Protein AF-A0A074RHS9-F1 (afdb_monomer)

Solvent-accessible surface area (backbone atoms only — not comparable to full-atom values): 6865 Å² total; per-residue (Å²): 111,61,84,74,47,40,42,71,96,74,63,37,58,80,41,72,51,54,52,45,48,51,45,58,49,51,53,54,53,44,65,65,71,53,60,91,57,69,84,78,59,81,65,89,75,82,52,70,70,56,54,62,56,43,65,65,49,50,55,54,46,43,68,74,39,53,61,71,79,71,54,77,84,50,76,70,54,52,55,51,51,54,53,61,60,65,40,85,96,44,67,60,48,84,59,76,92,63,93,56,98,58,32,65,57,42,66,72,59,75

Organism: NCBI:txid1423351

Nearest PDB structures (foldseek):
  8prw-assembly1_J  TM=9.724E-01  e=1.606E-07  Saccharomyces cerevisiae
  8psl-assembly1_G  TM=9.732E-01  e=1.700E-07  Saccharomyces cerevisiae
  6u5v-assembly1_B  TM=9.764E-01  e=1.902E-07  Candida albicans
  8psp-assembly1_G  TM=9.721E-01  e=3.159E-07  Saccharomyces cerevisiae
  7q5s-assembly1_C  TM=9.725E-01  e=5.870E-07  Thermochaetoides thermophila DSM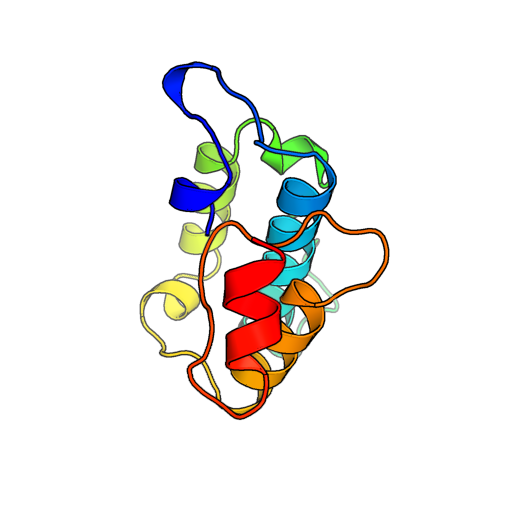 1495

pLDDT: mean 88.74, std 9.98, range [50.47, 97.0]

Structure (mmCIF, N/CA/C/O backbone):
data_AF-A0A074RHS9-F1
#
_entry.id   AF-A0A074RHS9-F1
#
loop_
_atom_site.group_PDB
_atom_site.id
_atom_site.type_symbol
_atom_site.label_atom_id
_atom_site.label_alt_id
_atom_site.label_comp_id
_atom_site.label_asym_id
_atom_site.label_entity_id
_atom_site.label_seq_id
_atom_site.pdbx_PDB_ins_code
_atom_site.Cartn_x
_atom_site.Cartn_y
_atom_site.Cartn_z
_atom_site.occupancy
_atom_site.B_iso_or_equiv
_atom_site.auth_seq_id
_atom_site.auth_comp_id
_atom_site.auth_asym_id
_atom_site.auth_atom_id
_atom_site.pdbx_PDB_model_num
ATOM 1 N N . MET A 1 1 ? -4.991 1.871 -3.347 1.00 90.50 1 MET A N 1
ATOM 2 C CA . MET A 1 1 ? -4.612 1.615 -1.937 1.00 90.50 1 MET A CA 1
ATOM 3 C C . MET A 1 1 ? -4.831 2.840 -1.060 1.00 90.50 1 MET A C 1
ATOM 5 O O . MET A 1 1 ? -5.732 2.786 -0.236 1.00 90.50 1 MET A O 1
ATOM 9 N N . VAL A 1 2 ? -4.091 3.940 -1.260 1.00 94.19 2 VAL A N 1
ATOM 10 C CA . VAL A 1 2 ? -4.194 5.165 -0.431 1.00 94.19 2 VAL A CA 1
ATOM 11 C C . VAL A 1 2 ? -5.632 5.659 -0.278 1.00 94.19 2 VAL A C 1
ATOM 13 O O . VAL A 1 2 ? -6.100 5.786 0.844 1.00 94.19 2 VAL A O 1
ATOM 16 N N . ARG A 1 3 ? -6.380 5.778 -1.381 1.00 94.00 3 ARG A N 1
ATOM 17 C CA . ARG A 1 3 ? -7.797 6.191 -1.382 1.00 94.00 3 ARG A CA 1
ATOM 18 C C . ARG A 1 3 ? -8.713 5.427 -0.407 1.00 94.00 3 ARG A C 1
ATOM 20 O O . ARG A 1 3 ? -9.729 5.967 0.003 1.00 94.00 3 ARG A O 1
ATOM 27 N N . LEU A 1 4 ? -8.396 4.173 -0.075 1.00 94.88 4 LEU A N 1
ATOM 28 C CA . LEU A 1 4 ? -9.218 3.334 0.809 1.00 94.88 4 LEU A CA 1
ATOM 29 C C . LEU A 1 4 ? -8.712 3.305 2.259 1.00 94.88 4 LEU A C 1
ATOM 31 O O . LEU A 1 4 ? -9.422 2.835 3.138 1.00 94.88 4 LEU A O 1
ATOM 35 N N . MET A 1 5 ? -7.479 3.751 2.515 1.00 95.94 5 MET A N 1
ATOM 36 C CA . MET A 1 5 ? -6.799 3.602 3.813 1.00 95.94 5 MET A CA 1
ATOM 37 C C . MET A 1 5 ? -6.332 4.933 4.417 1.00 95.94 5 MET A C 1
ATOM 39 O O . MET A 1 5 ? -5.914 4.966 5.577 1.00 95.94 5 MET A O 1
ATOM 43 N N . TYR A 1 6 ? -6.410 6.018 3.649 1.00 96.81 6 TYR A N 1
ATOM 44 C CA . TYR A 1 6 ? -6.079 7.378 4.046 1.00 96.81 6 TYR A CA 1
ATOM 45 C C . TYR A 1 6 ? -7.326 8.258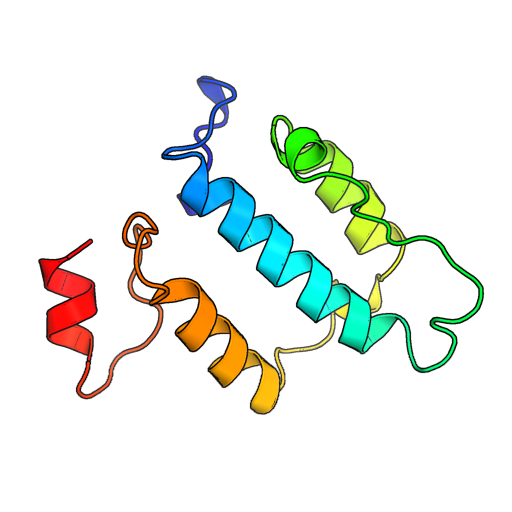 3.966 1.00 96.81 6 TYR A C 1
ATOM 47 O O . TYR A 1 6 ? -8.033 8.264 2.959 1.00 96.81 6 TYR A O 1
ATOM 55 N N . VAL A 1 7 ? -7.594 8.989 5.042 1.00 95.38 7 VAL A N 1
ATOM 56 C CA . VAL A 1 7 ? -8.707 9.926 5.164 1.00 95.38 7 VAL A CA 1
ATOM 57 C C . VAL A 1 7 ? -8.175 11.312 4.817 1.00 95.38 7 VAL A C 1
ATOM 59 O O . VAL A 1 7 ? -7.594 11.988 5.663 1.00 95.38 7 VAL A O 1
ATOM 62 N N . GLU A 1 8 ? -8.341 11.710 3.557 1.00 93.12 8 GLU A N 1
ATOM 63 C CA . GLU A 1 8 ? -7.716 12.914 2.994 1.00 93.12 8 GLU A CA 1
ATOM 64 C C . GLU A 1 8 ? -8.117 14.202 3.722 1.00 93.12 8 GLU A C 1
ATOM 66 O O . GLU A 1 8 ? -7.253 14.991 4.084 1.00 93.12 8 GLU A O 1
ATOM 71 N N . TYR A 1 9 ? -9.405 14.380 4.025 1.00 93.12 9 TYR A N 1
ATOM 72 C CA . TYR A 1 9 ? -9.903 15.585 4.700 1.00 93.12 9 TYR A CA 1
ATOM 73 C C . TYR A 1 9 ? -9.470 15.694 6.177 1.00 93.12 9 TYR A C 1
ATOM 75 O O . TYR A 1 9 ? -9.536 16.775 6.755 1.00 93.12 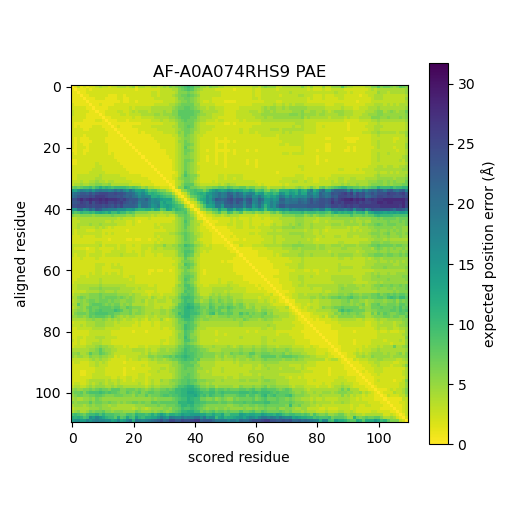9 TYR A O 1
ATOM 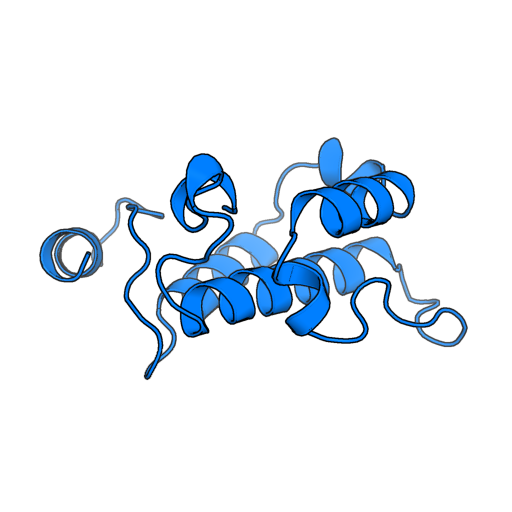83 N N . GLU A 1 10 ? -9.029 14.589 6.789 1.00 94.75 10 GLU A N 1
ATOM 84 C CA . GLU A 1 10 ? -8.454 14.552 8.144 1.00 94.75 10 GLU A CA 1
ATOM 85 C C . GLU A 1 10 ? -6.920 14.438 8.121 1.00 94.75 10 GLU A C 1
ATOM 87 O O . GLU A 1 10 ? -6.302 14.349 9.182 1.00 94.75 10 GLU A O 1
ATOM 92 N N . THR A 1 11 ? -6.303 14.405 6.934 1.00 94.50 11 THR A N 1
ATOM 93 C CA . THR A 1 11 ? -4.853 14.255 6.724 1.00 94.50 11 THR A CA 1
ATOM 94 C C . THR A 1 11 ? -4.256 13.120 7.567 1.00 94.50 11 THR A C 1
ATOM 96 O O . THR A 1 11 ? -3.214 13.267 8.210 1.00 94.50 11 THR A O 1
ATOM 99 N N . ARG A 1 12 ? -4.938 11.967 7.624 1.00 96.00 12 ARG A N 1
ATOM 100 C CA . ARG A 1 12 ? -4.498 10.840 8.460 1.00 96.00 12 ARG A CA 1
ATOM 101 C C . ARG A 1 12 ? -4.770 9.480 7.847 1.00 96.00 12 ARG A C 1
ATOM 103 O O . ARG A 1 12 ? -5.728 9.265 7.112 1.00 96.00 12 ARG A O 1
ATOM 110 N N . TRP A 1 13 ? -3.978 8.508 8.275 1.00 97.00 13 TRP A N 1
ATOM 111 C CA . TRP A 1 13 ? -4.242 7.101 8.004 1.00 97.00 13 TRP A CA 1
ATOM 112 C C . TRP A 1 13 ? -5.330 6.546 8.923 1.00 97.00 13 TRP A C 1
ATOM 114 O O . TRP A 1 13 ? -5.460 6.945 10.083 1.00 97.00 13 TRP A O 1
ATOM 124 N N . VAL A 1 14 ? -6.084 5.570 8.413 1.00 95.81 14 VAL A N 1
ATOM 125 C CA . VAL A 1 14 ? -7.024 4.772 9.218 1.00 95.81 14 VAL A CA 1
ATOM 126 C C . VAL A 1 14 ? -6.286 4.020 10.329 1.00 95.81 14 VAL A C 1
ATOM 128 O O . VAL A 1 14 ? -6.841 3.831 11.412 1.00 95.81 14 VAL A O 1
ATOM 131 N N . ASP A 1 15 ? -5.051 3.592 10.060 1.00 95.81 15 ASP A N 1
ATOM 132 C CA . ASP A 1 15 ? -4.129 3.012 11.033 1.00 95.81 15 ASP A CA 1
ATOM 133 C C . ASP A 1 15 ? -2.675 3.109 10.535 1.00 95.81 15 ASP A C 1
ATOM 135 O O . ASP A 1 15 ? -2.417 3.040 9.329 1.00 95.81 15 ASP A O 1
ATOM 139 N N . ARG A 1 16 ? -1.705 3.236 11.451 1.00 95.06 16 ARG A N 1
ATOM 140 C CA . ARG A 1 16 ? -0.273 3.315 11.097 1.00 95.06 16 ARG A CA 1
ATOM 141 C C . ARG A 1 16 ? 0.233 2.054 10.394 1.00 95.06 16 ARG A C 1
A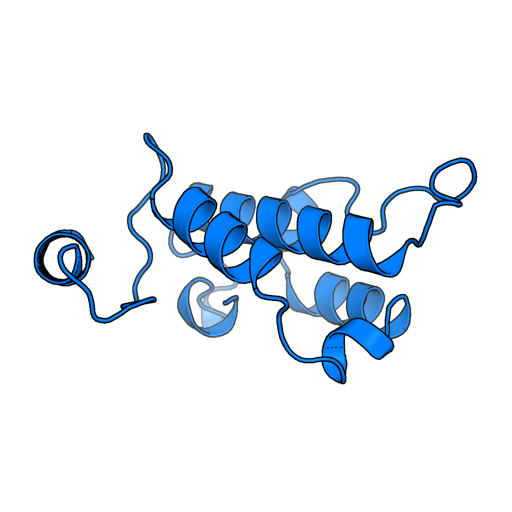TOM 143 O O . ARG A 1 16 ? 1.118 2.142 9.548 1.00 95.06 16 ARG A O 1
ATOM 150 N N . SER A 1 17 ? -0.319 0.887 10.715 1.00 95.44 17 SER A N 1
ATOM 151 C CA . SER A 1 17 ? 0.052 -0.366 10.058 1.00 95.44 17 SER A CA 1
ATOM 152 C C . SER A 1 17 ? -0.381 -0.398 8.587 1.00 95.44 17 SER A C 1
ATOM 154 O O . SER A 1 17 ? 0.348 -0.938 7.760 1.00 95.44 17 SER A O 1
ATOM 156 N N . LEU A 1 18 ? -1.490 0.264 8.228 1.00 95.88 18 LEU A N 1
ATOM 157 C CA . LEU A 1 18 ? -1.946 0.399 6.839 1.00 95.88 18 LEU A CA 1
ATOM 158 C C . LEU A 1 18 ? -1.072 1.370 6.031 1.00 95.88 18 LEU A C 1
ATOM 160 O O . LEU A 1 18 ? -0.816 1.125 4.853 1.00 95.88 18 LEU A O 1
ATOM 164 N N . ARG A 1 19 ? -0.551 2.429 6.668 1.00 96.56 19 ARG A N 1
ATOM 165 C CA . ARG A 1 19 ? 0.496 3.281 6.075 1.00 96.56 19 ARG A CA 1
ATOM 166 C C . ARG A 1 19 ? 1.730 2.454 5.734 1.00 96.56 19 ARG A C 1
ATOM 168 O O . ARG A 1 19 ? 2.221 2.498 4.612 1.00 96.56 19 ARG A O 1
ATOM 175 N N . ASN A 1 20 ? 2.212 1.682 6.707 1.00 95.75 20 ASN A N 1
ATOM 176 C CA . ASN A 1 20 ? 3.394 0.848 6.526 1.00 95.75 20 ASN A CA 1
ATOM 177 C C . ASN A 1 20 ? 3.161 -0.229 5.453 1.00 95.75 20 ASN A C 1
ATOM 179 O O . ASN A 1 20 ? 4.068 -0.482 4.675 1.00 95.75 20 ASN A O 1
ATOM 183 N N . LEU A 1 21 ? 1.948 -0.787 5.341 1.00 96.12 21 LEU A N 1
ATOM 184 C CA . LEU A 1 21 ? 1.564 -1.686 4.244 1.00 96.12 21 LEU A CA 1
ATOM 185 C C . LEU A 1 21 ? 1.699 -1.020 2.869 1.00 96.12 21 LEU A C 1
ATOM 187 O O . LEU A 1 21 ? 2.182 -1.652 1.933 1.00 96.12 21 LEU A O 1
ATOM 191 N N . VAL A 1 22 ? 1.288 0.245 2.727 1.00 96.25 22 VAL A N 1
ATOM 192 C CA . VAL A 1 22 ? 1.481 0.979 1.466 1.00 96.25 22 VAL A CA 1
ATOM 193 C C . VAL A 1 22 ? 2.967 1.177 1.189 1.00 96.25 22 VAL A C 1
ATOM 195 O O . VAL A 1 22 ? 3.389 0.992 0.054 1.00 96.25 22 VAL A O 1
ATOM 198 N N . GLY A 1 23 ? 3.766 1.486 2.211 1.00 95.81 23 GLY A N 1
ATOM 199 C CA . GLY A 1 23 ? 5.218 1.603 2.069 1.00 95.81 23 GLY A CA 1
ATOM 200 C C . GLY A 1 23 ? 5.894 0.296 1.658 1.00 95.81 23 GLY A C 1
ATOM 201 O O . GLY A 1 23 ? 6.680 0.287 0.715 1.00 95.81 23 GLY A O 1
ATOM 202 N N . ASP A 1 24 ? 5.532 -0.813 2.306 1.00 94.88 24 ASP A N 1
ATOM 203 C CA . ASP A 1 24 ? 6.006 -2.158 1.964 1.00 94.88 24 ASP A CA 1
ATOM 204 C C . ASP A 1 24 ? 5.651 -2.500 0.502 1.00 94.88 24 ASP A C 1
ATOM 206 O O . ASP A 1 24 ? 6.464 -3.057 -0.235 1.00 94.88 24 ASP A O 1
ATOM 210 N N . TRP A 1 25 ? 4.453 -2.112 0.054 1.00 95.06 25 TRP A N 1
ATOM 211 C CA . TRP A 1 25 ? 4.029 -2.299 -1.329 1.00 95.06 25 TRP A CA 1
ATOM 212 C C . TRP A 1 25 ? 4.802 -1.430 -2.329 1.00 95.06 25 TRP A C 1
ATOM 214 O O . TRP A 1 25 ? 5.224 -1.933 -3.367 1.00 95.06 25 TRP A O 1
ATOM 224 N N . LEU A 1 26 ? 5.024 -0.147 -2.027 1.00 94.06 26 LEU A N 1
ATOM 225 C CA . LEU A 1 26 ? 5.791 0.754 -2.894 1.00 94.06 26 LEU A CA 1
ATOM 226 C C . LEU A 1 26 ? 7.236 0.278 -3.068 1.00 94.06 26 LEU A C 1
ATOM 228 O O . LEU A 1 26 ? 7.726 0.276 -4.191 1.00 94.06 26 LEU A O 1
ATOM 232 N N . ARG A 1 27 ? 7.877 -0.225 -2.005 1.00 91.88 27 ARG A N 1
ATOM 233 C CA . ARG A 1 27 ? 9.212 -0.845 -2.100 1.00 91.88 27 ARG A CA 1
ATOM 234 C C . ARG A 1 27 ? 9.228 -2.041 -3.045 1.00 91.88 27 ARG A C 1
ATOM 236 O O . ARG A 1 27 ? 10.144 -2.186 -3.844 1.00 91.88 27 ARG A O 1
ATOM 243 N N . ARG A 1 28 ? 8.189 -2.880 -3.005 1.00 90.50 28 ARG A N 1
ATOM 244 C CA . ARG A 1 28 ? 8.078 -4.025 -3.918 1.00 90.50 28 ARG A CA 1
ATOM 245 C C . ARG A 1 28 ? 7.928 -3.586 -5.377 1.00 90.50 28 ARG A C 1
ATOM 247 O O . ARG A 1 28 ? 8.521 -4.194 -6.266 1.00 90.50 28 ARG A O 1
ATOM 254 N N . VAL A 1 29 ? 7.137 -2.541 -5.621 1.00 90.75 29 VAL A N 1
ATOM 255 C CA . VAL A 1 29 ? 6.995 -1.938 -6.954 1.00 90.75 29 VAL A CA 1
ATOM 256 C C . VAL A 1 29 ? 8.340 -1.378 -7.417 1.00 90.75 29 VAL A C 1
ATOM 258 O O . VAL A 1 29 ? 8.783 -1.676 -8.521 1.00 90.75 29 VAL A O 1
ATOM 261 N N . GLU A 1 30 ? 9.027 -0.635 -6.560 1.00 90.50 30 GLU A N 1
ATOM 262 C CA . GLU A 1 30 ? 10.346 -0.076 -6.842 1.00 90.50 30 GLU A CA 1
ATOM 263 C C . GLU A 1 30 ? 11.373 -1.152 -7.202 1.00 90.50 30 GLU A C 1
ATOM 265 O O . GLU A 1 30 ? 11.991 -1.056 -8.254 1.00 90.50 30 GLU A O 1
ATOM 270 N N . GLU A 1 31 ? 11.499 -2.228 -6.420 1.00 87.75 31 GLU A N 1
ATOM 271 C CA . GLU A 1 31 ? 12.398 -3.355 -6.722 1.00 87.75 31 GLU A CA 1
ATOM 272 C C . GLU A 1 31 ? 12.180 -3.939 -8.125 1.00 87.75 31 GLU A C 1
ATOM 274 O O . GLU A 1 31 ? 13.129 -4.373 -8.782 1.00 87.75 31 GLU A O 1
ATOM 279 N N . ARG A 1 32 ? 10.927 -3.955 -8.595 1.00 86.81 32 ARG A N 1
ATOM 280 C CA . ARG A 1 32 ? 10.575 -4.451 -9.926 1.00 86.81 32 ARG A CA 1
ATOM 281 C C . ARG A 1 32 ? 11.003 -3.496 -11.039 1.00 86.81 32 ARG A C 1
ATOM 283 O O . ARG A 1 32 ? 11.482 -3.961 -12.072 1.00 86.81 32 ARG A O 1
ATOM 290 N N . PHE A 1 33 ? 10.824 -2.190 -10.851 1.00 86.56 33 PHE A N 1
ATOM 291 C CA . PHE A 1 33 ? 11.085 -1.183 -11.888 1.00 86.56 33 PHE A CA 1
ATOM 292 C C . PHE A 1 33 ? 12.490 -0.569 -11.827 1.00 86.56 33 PHE A C 1
ATOM 294 O O . PHE A 1 33 ? 12.963 -0.058 -12.838 1.00 86.56 33 PHE A O 1
ATOM 301 N N . ALA A 1 34 ? 13.196 -0.685 -10.700 1.00 82.69 34 ALA A N 1
ATOM 302 C CA . ALA A 1 34 ? 14.586 -0.257 -10.534 1.00 82.69 34 ALA A CA 1
ATOM 303 C C . ALA A 1 34 ? 15.600 -1.172 -11.254 1.00 82.69 34 ALA A C 1
ATOM 305 O O . ALA A 1 34 ? 16.785 -0.854 -11.306 1.00 82.69 34 ALA A O 1
ATOM 306 N N . GLY A 1 35 ? 15.144 -2.299 -11.818 1.00 63.44 35 GLY A N 1
ATOM 307 C CA . GLY A 1 35 ? 15.826 -3.048 -12.875 1.00 63.44 35 GLY A CA 1
ATOM 308 C C . GLY A 1 35 ? 17.316 -3.311 -12.656 1.00 63.44 35 GLY A C 1
ATOM 309 O O . GLY A 1 35 ? 18.122 -2.773 -13.396 1.00 63.44 35 GLY A O 1
ATOM 310 N N . GLY A 1 36 ? 17.705 -4.148 -11.686 1.00 56.53 36 GLY A N 1
ATOM 311 C CA . GLY A 1 36 ? 19.072 -4.696 -11.542 1.00 56.53 36 GLY A CA 1
ATOM 312 C C . GLY A 1 36 ? 20.208 -3.702 -11.221 1.00 56.53 36 GLY A C 1
ATOM 313 O O . GLY A 1 36 ? 21.201 -4.097 -10.612 1.00 56.53 36 GLY A O 1
ATOM 314 N N . ASP A 1 37 ? 20.042 -2.418 -11.532 1.00 54.47 37 ASP A N 1
ATOM 315 C CA . ASP A 1 37 ? 20.966 -1.308 -11.278 1.00 54.47 37 ASP A CA 1
ATOM 316 C C . ASP A 1 37 ? 20.739 -0.677 -9.889 1.00 54.47 37 ASP A C 1
ATOM 318 O O . ASP A 1 37 ? 21.121 0.459 -9.606 1.00 54.47 37 ASP A O 1
ATOM 322 N N . VAL A 1 38 ? 20.206 -1.484 -8.962 1.00 52.78 38 VAL A N 1
ATOM 323 C CA . VAL A 1 38 ? 19.981 -1.214 -7.524 1.00 52.78 38 VAL A CA 1
ATOM 324 C C . VAL A 1 38 ? 21.255 -0.733 -6.799 1.00 52.78 38 VAL A C 1
ATOM 326 O O . VAL A 1 38 ? 21.223 -0.306 -5.652 1.00 52.78 38 VAL A O 1
ATOM 329 N N . ARG A 1 39 ? 22.417 -0.779 -7.458 1.00 50.47 39 ARG A N 1
ATOM 330 C CA . ARG A 1 39 ? 23.711 -0.391 -6.891 1.00 50.47 39 ARG A CA 1
ATOM 331 C C . ARG A 1 39 ? 24.000 1.115 -6.910 1.00 50.47 39 ARG A C 1
ATOM 333 O O . ARG A 1 39 ? 25.050 1.483 -6.387 1.00 50.47 39 ARG A O 1
ATOM 340 N N . ARG A 1 40 ? 23.163 1.982 -7.505 1.00 50.78 40 ARG A N 1
ATOM 341 C CA . ARG A 1 40 ? 23.496 3.424 -7.624 1.00 50.78 40 ARG A CA 1
ATOM 342 C C . ARG A 1 40 ? 22.420 4.447 -7.277 1.00 50.78 40 ARG A C 1
ATOM 344 O O . ARG A 1 40 ? 22.776 5.618 -7.178 1.00 50.78 40 ARG A O 1
ATOM 351 N N . SER A 1 41 ? 21.174 4.052 -7.052 1.00 62.50 41 SER A N 1
ATOM 352 C CA . SER A 1 41 ? 20.110 5.008 -6.730 1.00 62.50 41 SER A CA 1
ATOM 353 C C . SER A 1 41 ? 19.500 4.678 -5.379 1.00 62.50 41 SER A C 1
ATOM 355 O O . SER A 1 41 ? 19.101 3.543 -5.127 1.00 62.50 41 SER A O 1
ATOM 357 N N . GLU A 1 42 ? 19.490 5.670 -4.495 1.00 77.56 42 GLU A N 1
ATOM 358 C CA . GLU A 1 42 ? 18.760 5.613 -3.236 1.00 77.56 42 GLU A CA 1
ATOM 359 C C . GLU A 1 42 ? 17.265 5.382 -3.516 1.00 77.56 42 GLU A C 1
ATOM 361 O O . GLU A 1 42 ? 16.735 5.887 -4.505 1.00 77.56 42 GLU A O 1
ATOM 366 N N . SER A 1 43 ? 16.606 4.601 -2.655 1.00 85.81 43 SER A N 1
ATOM 367 C CA . SER A 1 43 ? 15.159 4.345 -2.716 1.00 85.81 43 SER A CA 1
ATOM 368 C C . SER A 1 43 ? 14.371 5.659 -2.757 1.00 85.81 43 SER A C 1
ATOM 370 O O . SER A 1 43 ? 14.659 6.563 -1.976 1.00 85.81 43 SER A O 1
ATOM 372 N N . VAL A 1 44 ? 13.341 5.780 -3.590 1.00 90.19 44 VAL A N 1
ATOM 373 C CA . VAL A 1 44 ? 12.459 6.962 -3.561 1.00 90.19 44 VAL A CA 1
ATOM 374 C C . VAL A 1 44 ? 11.755 7.060 -2.206 1.00 90.19 44 VAL A C 1
ATOM 376 O O . VAL A 1 44 ? 11.564 8.145 -1.671 1.00 90.19 44 VAL A O 1
ATOM 379 N N . LEU A 1 45 ? 11.414 5.917 -1.604 1.00 91.81 45 LEU A N 1
ATOM 380 C CA . LEU A 1 45 ? 10.855 5.858 -0.257 1.00 91.81 45 LEU A CA 1
ATOM 381 C C . LEU A 1 45 ? 11.963 5.615 0.778 1.00 91.81 45 LEU A C 1
ATOM 383 O O . LEU A 1 45 ? 12.329 4.464 1.050 1.00 91.81 45 LEU A O 1
ATOM 387 N N . GLN A 1 46 ? 12.472 6.677 1.399 1.00 91.25 46 GLN A N 1
ATOM 388 C CA . GLN A 1 46 ? 13.503 6.579 2.439 1.00 91.25 46 GLN A CA 1
ATOM 389 C C . GLN A 1 46 ? 12.899 6.196 3.796 1.00 91.25 46 GLN A C 1
ATOM 391 O O . GLN A 1 46 ? 13.401 5.310 4.494 1.00 91.25 46 GLN A O 1
ATOM 396 N N . SER A 1 47 ? 11.769 6.805 4.158 1.00 93.31 47 SER A N 1
ATOM 397 C CA . SER A 1 47 ? 11.074 6.584 5.426 1.00 93.31 47 SER A CA 1
ATOM 398 C C . SER A 1 47 ? 9.563 6.486 5.254 1.00 93.31 47 SER A C 1
ATOM 400 O O . SER A 1 47 ? 8.931 7.277 4.563 1.00 93.31 47 SER A O 1
ATOM 402 N N . TYR A 1 48 ? 8.923 5.589 6.009 1.00 93.94 48 TYR A N 1
ATOM 403 C CA . TYR A 1 48 ? 7.457 5.481 6.027 1.00 93.94 48 TYR A CA 1
ATOM 404 C C . TYR A 1 48 ? 6.754 6.723 6.588 1.00 93.94 48 TYR A C 1
ATOM 406 O O . TYR A 1 48 ? 5.544 6.842 6.438 1.00 93.94 48 TYR A O 1
ATOM 414 N N . THR A 1 49 ? 7.476 7.655 7.215 1.00 93.88 49 THR A N 1
ATOM 415 C CA . THR A 1 49 ? 6.928 8.969 7.595 1.00 93.88 49 THR A CA 1
ATOM 416 C C . THR A 1 49 ? 6.599 9.840 6.387 1.00 93.88 49 THR A C 1
ATOM 418 O O . THR A 1 49 ? 5.718 10.684 6.472 1.00 93.88 49 THR A O 1
ATOM 421 N N . GLU A 1 50 ? 7.238 9.618 5.238 1.00 93.62 50 GLU A N 1
ATOM 422 C CA . GLU A 1 50 ? 6.930 10.349 3.999 1.00 93.62 50 GLU A CA 1
ATOM 423 C C . GLU A 1 50 ? 5.520 10.041 3.485 1.00 93.62 50 GLU A C 1
ATOM 425 O O . GLU A 1 50 ? 4.907 10.847 2.791 1.00 93.62 50 GLU A O 1
ATOM 430 N N . LEU A 1 51 ? 4.956 8.909 3.910 1.00 95.62 51 LEU A N 1
ATOM 431 C CA . LEU A 1 51 ? 3.576 8.543 3.628 1.00 95.62 51 LEU A CA 1
ATOM 432 C C . LEU A 1 51 ? 2.560 9.257 4.524 1.00 95.62 51 LEU A C 1
ATOM 434 O O . LEU A 1 51 ? 1.369 9.061 4.312 1.00 95.62 51 LEU A O 1
ATOM 438 N N . ASP A 1 52 ? 2.957 10.076 5.503 1.00 93.19 52 ASP A N 1
ATOM 439 C CA . ASP A 1 52 ? 1.997 10.849 6.312 1.00 93.19 52 ASP A CA 1
ATOM 440 C C . ASP A 1 52 ? 1.206 11.851 5.448 1.00 93.19 52 ASP A C 1
ATOM 4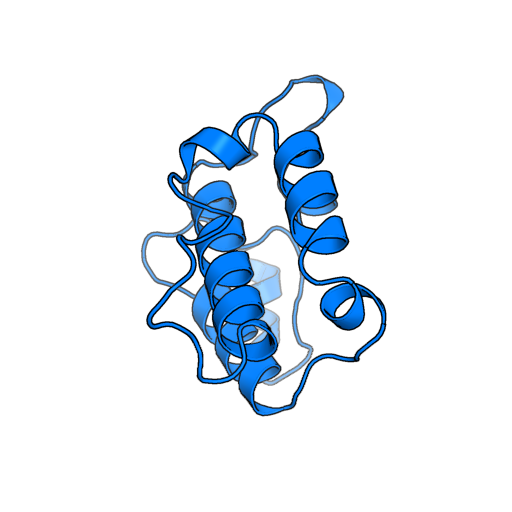42 O O . ASP A 1 52 ? 0.017 12.082 5.691 1.00 93.19 52 ASP A O 1
ATOM 446 N N . VAL A 1 53 ? 1.833 12.346 4.373 1.00 91.69 53 VAL A N 1
ATOM 447 C CA . VAL A 1 53 ? 1.187 13.073 3.270 1.00 91.69 53 VAL A CA 1
ATOM 448 C C . VAL A 1 53 ? 1.482 12.318 1.966 1.00 91.69 53 VAL A C 1
ATOM 450 O O . VAL A 1 53 ? 2.423 12.654 1.246 1.00 91.69 53 VAL A O 1
ATOM 453 N N . PRO A 1 54 ? 0.705 11.265 1.654 1.00 94.12 54 PRO A N 1
ATOM 454 C CA . PRO A 1 54 ? 1.099 10.275 0.656 1.00 94.12 54 PRO A CA 1
ATOM 455 C C . PRO A 1 54 ? 1.143 10.826 -0.768 1.00 94.12 54 PRO A C 1
ATOM 457 O O . PRO A 1 54 ? 1.944 10.350 -1.563 1.00 94.12 54 PRO A O 1
ATOM 460 N N . GLN A 1 55 ? 0.310 11.818 -1.100 1.00 92.94 55 GLN A N 1
ATOM 461 C CA . GLN A 1 55 ? 0.175 12.300 -2.476 1.00 92.94 55 GLN A CA 1
ATOM 462 C C . GLN A 1 55 ? 1.503 12.807 -3.048 1.00 92.94 55 GLN A C 1
ATOM 464 O O . GLN A 1 55 ? 1.876 12.416 -4.146 1.00 92.94 55 GLN A O 1
ATOM 469 N N . LYS A 1 56 ? 2.258 13.590 -2.264 1.00 91.25 56 LYS A N 1
ATOM 470 C CA . LYS A 1 56 ? 3.550 14.141 -2.690 1.00 91.25 56 LYS A CA 1
ATOM 471 C C . LYS A 1 56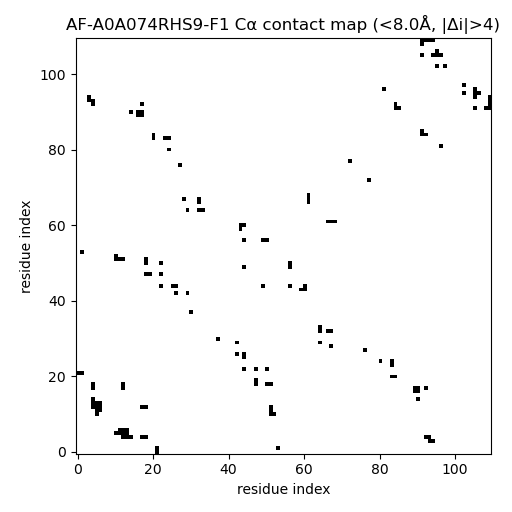 ? 4.538 13.037 -3.075 1.00 91.25 56 LYS A C 1
ATOM 473 O O . LYS A 1 56 ? 5.163 13.114 -4.126 1.00 91.25 56 LYS A O 1
ATOM 478 N N . LEU A 1 57 ? 4.653 12.016 -2.226 1.00 94.19 57 LEU A N 1
ATOM 479 C CA . LEU A 1 57 ? 5.529 10.879 -2.486 1.00 94.19 57 LEU A CA 1
ATOM 480 C C . LEU A 1 57 ? 5.043 10.077 -3.696 1.00 94.19 57 LEU A C 1
ATOM 482 O O . LEU A 1 57 ? 5.858 9.651 -4.499 1.00 94.19 57 LEU A O 1
ATOM 486 N N . LEU A 1 58 ? 3.733 9.852 -3.836 1.00 94.44 58 LEU A N 1
ATOM 487 C CA . LEU A 1 58 ? 3.193 9.105 -4.975 1.00 94.44 58 LEU A CA 1
ATOM 488 C C . LEU A 1 58 ? 3.474 9.811 -6.305 1.00 94.44 58 LEU A C 1
ATOM 490 O O . LEU A 1 58 ? 3.841 9.141 -7.267 1.00 94.44 58 LEU A O 1
ATOM 494 N N . ASP A 1 59 ? 3.335 11.135 -6.351 1.00 93.50 59 ASP A N 1
ATOM 495 C CA . ASP A 1 59 ? 3.621 11.922 -7.552 1.00 93.50 59 ASP A CA 1
ATOM 496 C C . ASP A 1 59 ? 5.102 11.791 -7.950 1.00 93.50 59 ASP A C 1
ATOM 498 O O . ASP A 1 59 ? 5.416 11.499 -9.105 1.00 93.50 59 ASP A O 1
ATOM 502 N N . GLU A 1 60 ? 6.018 11.920 -6.985 1.00 92.75 60 GLU A N 1
ATOM 503 C CA . GLU A 1 60 ? 7.460 11.722 -7.190 1.00 92.75 60 GLU A CA 1
ATOM 504 C C . GLU A 1 60 ? 7.797 10.281 -7.605 1.00 92.75 60 GLU A C 1
ATOM 506 O O . GLU A 1 60 ?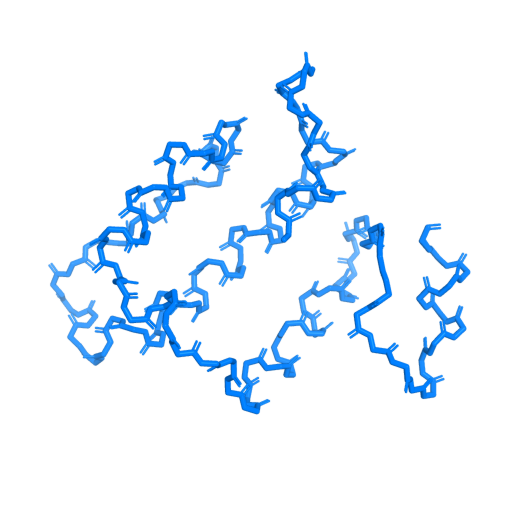 8.550 10.049 -8.556 1.00 92.75 60 GLU A O 1
ATOM 511 N N . PHE A 1 61 ? 7.187 9.301 -6.940 1.00 93.19 61 PHE A N 1
ATOM 512 C CA . PHE A 1 61 ? 7.402 7.880 -7.181 1.00 93.19 61 PHE A CA 1
ATOM 513 C C . PHE A 1 61 ? 6.987 7.473 -8.596 1.00 93.19 61 PHE A C 1
ATOM 515 O O . PHE A 1 61 ? 7.772 6.861 -9.320 1.00 93.19 61 PHE A O 1
ATOM 522 N N . PHE A 1 62 ? 5.779 7.839 -9.028 1.00 92.31 62 PHE A N 1
ATOM 523 C CA . PHE A 1 62 ? 5.299 7.502 -10.370 1.00 92.31 62 PHE A CA 1
ATOM 524 C C . PHE A 1 62 ? 5.918 8.377 -11.464 1.00 92.31 62 PHE A C 1
ATOM 526 O O . PHE A 1 62 ? 5.989 7.932 -12.607 1.00 92.31 62 PHE A O 1
ATOM 533 N N . SER A 1 63 ? 6.430 9.568 -11.136 1.00 91.44 63 SER A N 1
ATOM 534 C CA . SER A 1 63 ? 7.281 10.330 -12.058 1.00 91.44 63 SER A CA 1
ATOM 535 C C . SER A 1 63 ? 8.646 9.664 -12.264 1.00 91.44 63 SER A C 1
ATOM 537 O O . SER A 1 63 ? 9.202 9.752 -13.357 1.00 91.44 63 SER A O 1
ATOM 539 N N . THR A 1 64 ? 9.188 9.009 -11.233 1.00 90.94 64 THR A N 1
ATOM 540 C CA . THR A 1 64 ? 10.469 8.284 -11.297 1.00 90.94 64 THR A CA 1
ATOM 541 C C . THR A 1 64 ? 10.313 6.936 -12.004 1.00 90.94 64 THR A C 1
ATOM 543 O O . THR A 1 64 ? 11.148 6.562 -12.827 1.00 90.94 64 THR A O 1
ATOM 546 N N . TYR A 1 65 ? 9.210 6.231 -11.740 1.00 90.06 65 TYR A N 1
ATOM 547 C CA . TYR A 1 65 ? 8.874 4.936 -12.333 1.00 90.06 65 TYR A CA 1
ATOM 548 C C . TYR A 1 65 ? 7.590 5.023 -13.179 1.00 90.06 65 TYR A C 1
ATOM 550 O O . TYR A 1 65 ? 6.574 4.426 -12.815 1.00 90.06 65 TYR A O 1
ATOM 558 N N . PRO A 1 66 ? 7.599 5.717 -14.333 1.00 89.75 66 PRO A N 1
ATOM 559 C CA . PRO A 1 66 ? 6.390 5.925 -15.139 1.00 89.75 66 PRO A CA 1
ATOM 560 C C . PRO A 1 66 ? 5.765 4.610 -15.622 1.00 89.75 66 PRO A C 1
ATOM 562 O O . PRO A 1 66 ? 4.543 4.460 -15.619 1.00 89.75 66 PRO A O 1
ATOM 565 N N . LEU A 1 67 ? 6.595 3.604 -15.921 1.00 88.38 67 LEU A N 1
ATOM 566 C CA . LEU A 1 67 ? 6.137 2.270 -16.322 1.00 88.38 67 LEU A CA 1
ATOM 567 C C . LEU A 1 67 ? 5.304 1.564 -15.239 1.00 88.38 67 LEU A C 1
ATOM 569 O O . LEU A 1 67 ? 4.492 0.704 -15.578 1.00 88.38 67 LEU A O 1
ATOM 573 N N . ALA A 1 68 ? 5.448 1.937 -13.962 1.00 89.06 68 ALA A N 1
ATOM 574 C CA . ALA A 1 68 ? 4.631 1.395 -12.876 1.00 89.06 68 ALA A CA 1
ATOM 575 C C . ALA A 1 68 ? 3.156 1.827 -12.958 1.00 89.06 68 ALA A C 1
ATOM 577 O O . ALA A 1 68 ? 2.301 1.166 -12.371 1.00 89.06 68 ALA A O 1
ATOM 578 N N . SER A 1 69 ? 2.854 2.904 -13.693 1.00 87.69 69 SER A N 1
ATOM 579 C CA . SER A 1 69 ? 1.482 3.368 -13.945 1.00 87.69 69 SER A CA 1
ATOM 580 C C . SER A 1 69 ? 0.850 2.730 -15.186 1.00 87.69 69 SER A C 1
ATOM 582 O O . SER A 1 69 ? -0.372 2.699 -15.308 1.00 87.69 69 SER A O 1
ATOM 584 N N . GLU A 1 70 ? 1.671 2.235 -16.114 1.00 88.69 70 GLU A N 1
ATOM 585 C CA . GLU A 1 70 ? 1.222 1.696 -17.403 1.00 88.69 70 GLU A CA 1
ATOM 586 C C . GLU A 1 70 ? 1.145 0.166 -17.403 1.00 88.69 70 GLU A C 1
ATOM 588 O O . GLU A 1 70 ? 0.248 -0.423 -18.010 1.00 88.69 70 GLU A O 1
ATOM 593 N N . GLN A 1 71 ? 2.088 -0.498 -16.729 1.00 87.50 71 GLN A N 1
ATOM 594 C CA . GLN A 1 71 ? 2.158 -1.952 -16.706 1.00 87.50 71 GLN A CA 1
ATOM 595 C C . GLN A 1 71 ? 1.194 -2.552 -15.684 1.00 87.50 71 GLN A C 1
ATOM 597 O O . GLN A 1 71 ? 1.122 -2.142 -14.526 1.00 87.50 71 GLN A O 1
ATOM 602 N N . LEU A 1 72 ? 0.498 -3.610 -16.104 1.00 88.94 72 LEU A N 1
ATOM 603 C CA . LEU A 1 72 ? -0.327 -4.404 -15.204 1.00 88.94 72 LEU A CA 1
ATOM 604 C C . LEU A 1 72 ? 0.529 -5.173 -14.188 1.00 88.94 72 LEU A C 1
ATOM 606 O O . LEU A 1 72 ? 1.696 -5.524 -14.413 1.00 88.94 72 LEU A O 1
ATOM 610 N N . LEU A 1 73 ? -0.103 -5.478 -13.057 1.00 85.25 73 LEU A N 1
ATOM 611 C CA . LEU A 1 73 ? 0.496 -6.269 -11.995 1.00 85.25 73 LEU A CA 1
ATOM 612 C C . LEU A 1 73 ? 0.898 -7.662 -12.503 1.00 85.25 73 LEU A C 1
ATOM 614 O O . LEU A 1 73 ? 0.093 -8.348 -13.133 1.00 85.25 73 LEU A O 1
ATOM 618 N N . ALA A 1 74 ? 2.128 -8.091 -12.209 1.00 85.62 74 ALA A N 1
ATOM 619 C CA . ALA A 1 74 ? 2.587 -9.432 -12.551 1.00 85.62 74 ALA A CA 1
ATOM 620 C C . ALA A 1 74 ? 1.958 -10.467 -11.616 1.00 85.62 74 ALA A C 1
ATOM 622 O O . ALA A 1 74 ? 1.490 -10.148 -10.517 1.00 85.62 74 ALA A O 1
ATOM 623 N N . ALA A 1 75 ? 1.979 -11.728 -12.046 1.00 83.00 75 ALA A N 1
ATOM 624 C CA . ALA A 1 75 ? 1.468 -12.830 -11.245 1.00 83.00 75 ALA A CA 1
ATOM 625 C C . ALA A 1 75 ? 2.228 -12.977 -9.915 1.00 83.00 75 ALA A C 1
ATOM 627 O O . ALA A 1 75 ? 1.581 -13.191 -8.888 1.00 83.00 75 ALA A O 1
ATOM 628 N N . GLU A 1 76 ? 3.560 -12.808 -9.900 1.00 83.00 76 GLU A N 1
ATOM 629 C CA . GLU A 1 76 ? 4.331 -12.886 -8.651 1.00 83.00 76 GLU A CA 1
ATOM 630 C C . GLU A 1 76 ? 3.939 -11.769 -7.673 1.00 83.00 76 GLU A C 1
ATOM 632 O O . GLU A 1 76 ? 3.721 -12.021 -6.487 1.00 83.00 76 GLU A O 1
ATOM 637 N N . ASP A 1 77 ? 3.749 -10.547 -8.173 1.00 87.25 77 ASP A N 1
ATOM 638 C CA . ASP A 1 77 ? 3.408 -9.397 -7.331 1.00 87.25 77 ASP A CA 1
ATOM 639 C C . ASP A 1 77 ? 1.982 -9.474 -6.776 1.00 87.25 77 ASP A C 1
ATOM 641 O O . ASP A 1 77 ? 1.714 -8.950 -5.695 1.00 87.25 77 ASP A O 1
ATOM 645 N N . LYS A 1 78 ? 1.067 -10.178 -7.459 1.00 89.50 78 LYS A N 1
ATOM 646 C CA . LYS A 1 78 ? -0.265 -10.481 -6.914 1.00 89.50 78 LYS A CA 1
ATOM 647 C C . LYS A 1 78 ? -0.158 -11.298 -5.626 1.00 89.50 78 LYS A C 1
ATOM 649 O O . LYS A 1 78 ? -0.841 -10.989 -4.651 1.00 89.50 78 LYS A O 1
ATOM 654 N N . ALA A 1 79 ? 0.682 -12.333 -5.614 1.00 88.69 79 ALA A N 1
ATOM 655 C CA . ALA A 1 79 ? 0.880 -13.160 -4.426 1.00 88.69 79 ALA A CA 1
ATOM 656 C C . ALA A 1 79 ? 1.533 -12.351 -3.294 1.00 88.69 79 ALA A C 1
ATOM 658 O O . ALA A 1 79 ? 1.069 -12.411 -2.154 1.00 88.69 79 ALA A O 1
ATOM 659 N N . SER A 1 80 ? 2.540 -11.530 -3.616 1.00 91.38 80 SER A N 1
ATOM 660 C CA . SER A 1 80 ? 3.168 -10.616 -2.654 1.00 91.38 80 SER A CA 1
ATOM 661 C C . SER A 1 80 ? 2.164 -9.630 -2.051 1.00 91.38 80 SER A C 1
ATOM 663 O O . SER A 1 80 ? 2.142 -9.448 -0.836 1.00 91.38 80 SER A O 1
ATOM 665 N N . PHE A 1 81 ? 1.288 -9.041 -2.870 1.00 93.50 81 PHE A N 1
ATOM 666 C CA . PHE A 1 81 ? 0.242 -8.132 -2.403 1.00 93.50 81 PHE A CA 1
ATOM 667 C C . PHE A 1 81 ? -0.689 -8.798 -1.384 1.00 93.50 81 PHE A C 1
ATOM 669 O O . PHE A 1 81 ? -0.932 -8.248 -0.308 1.00 93.50 81 PHE A O 1
ATOM 676 N N . LEU A 1 82 ? -1.187 -9.999 -1.700 1.00 92.44 82 LEU A N 1
ATOM 677 C CA . LEU A 1 82 ? -2.074 -10.748 -0.807 1.00 92.44 82 LEU A CA 1
ATOM 678 C C . LEU A 1 82 ? -1.376 -11.111 0.508 1.00 92.44 82 LEU A C 1
ATOM 680 O O . LEU A 1 82 ? -1.976 -10.966 1.573 1.00 92.44 82 LEU A O 1
ATOM 684 N N . ALA A 1 83 ? -0.101 -11.507 0.452 1.00 91.56 83 ALA A N 1
ATOM 685 C CA . ALA A 1 83 ? 0.688 -11.813 1.641 1.00 91.56 83 ALA A CA 1
ATOM 686 C C . ALA A 1 83 ? 0.868 -10.585 2.554 1.00 91.56 83 ALA A C 1
ATOM 688 O O . ALA A 1 83 ? 0.679 -10.686 3.767 1.00 91.56 83 ALA A O 1
ATOM 689 N N . ILE A 1 84 ? 1.171 -9.411 1.985 1.00 93.00 84 ILE A N 1
ATOM 690 C CA . ILE A 1 84 ? 1.297 -8.155 2.745 1.00 93.00 84 ILE A CA 1
ATOM 691 C C . ILE A 1 84 ? -0.056 -7.767 3.367 1.00 93.00 84 ILE A C 1
ATOM 693 O O . ILE A 1 84 ? -0.121 -7.374 4.535 1.00 93.00 84 ILE A O 1
ATOM 697 N N . ALA A 1 85 ? -1.158 -7.929 2.631 1.00 92.69 85 ALA A N 1
ATOM 698 C CA . ALA A 1 85 ? -2.501 -7.615 3.116 1.00 92.69 85 ALA A CA 1
ATOM 699 C C . ALA A 1 85 ? -2.977 -8.525 4.271 1.00 92.69 85 ALA A C 1
ATOM 701 O O . ALA A 1 85 ? -3.807 -8.092 5.069 1.00 92.69 85 ALA A O 1
ATOM 702 N N . GLN A 1 86 ? -2.439 -9.747 4.399 1.00 90.25 86 GLN A N 1
ATOM 703 C CA . GLN A 1 86 ? -2.762 -10.704 5.475 1.00 90.25 86 GLN A CA 1
ATOM 704 C C . GLN A 1 86 ? -1.759 -10.714 6.643 1.00 90.25 86 GLN A C 1
ATOM 706 O O . GLN A 1 86 ? -1.870 -11.563 7.533 1.00 90.25 86 GLN A O 1
ATOM 711 N N . ARG A 1 87 ? -0.766 -9.812 6.665 1.00 91.62 87 ARG A N 1
ATOM 712 C CA . ARG A 1 87 ? 0.318 -9.848 7.662 1.00 91.62 87 ARG A CA 1
ATOM 713 C C . ARG A 1 87 ? -0.210 -9.780 9.105 1.00 91.62 87 ARG A C 1
ATOM 715 O O . ARG A 1 87 ? -1.024 -8.927 9.450 1.00 91.62 87 ARG A O 1
ATOM 722 N N . LEU A 1 88 ? 0.308 -10.652 9.975 1.00 89.00 88 LEU A N 1
ATOM 723 C CA . LEU A 1 88 ? -0.013 -10.650 11.407 1.00 89.00 88 LEU A CA 1
ATOM 724 C C . LEU A 1 88 ? 0.427 -9.340 12.082 1.00 89.00 88 LEU A C 1
ATOM 726 O O . LEU A 1 88 ? 1.478 -8.789 11.761 1.00 89.00 88 LEU A O 1
ATOM 730 N N . GLY A 1 89 ? -0.371 -8.851 13.036 1.00 88.19 89 GLY A N 1
ATOM 731 C CA . GLY A 1 89 ? -0.105 -7.596 13.757 1.00 88.19 89 GLY A CA 1
ATOM 732 C C . GLY A 1 89 ? -0.460 -6.322 12.979 1.00 88.19 89 GLY A C 1
ATOM 733 O O . GLY A 1 89 ? -0.288 -5.222 13.497 1.00 88.19 89 GLY A O 1
ATOM 734 N N . GLN A 1 90 ? -0.975 -6.459 11.758 1.00 92.38 90 GLN A N 1
ATOM 735 C CA . GLN A 1 90 ? -1.493 -5.363 10.951 1.00 92.38 90 GLN A CA 1
ATOM 736 C C . GLN A 1 90 ? -3.012 -5.281 11.075 1.00 92.38 90 GLN A C 1
ATOM 738 O O . GLN A 1 90 ? -3.693 -6.304 11.192 1.00 92.38 90 GLN A O 1
ATOM 743 N N . LYS A 1 91 ? -3.557 -4.065 11.012 1.00 93.12 91 LYS A N 1
ATOM 744 C CA . LYS A 1 91 ? -5.002 -3.883 10.893 1.00 93.12 91 LYS A CA 1
ATOM 745 C C . LYS A 1 91 ? -5.487 -4.533 9.587 1.00 93.12 91 LYS A C 1
ATOM 747 O O . LYS A 1 91 ? -4.839 -4.344 8.555 1.00 93.12 91 LYS A O 1
ATOM 752 N N . PRO A 1 92 ? -6.601 -5.283 9.605 1.00 93.31 92 PRO A N 1
ATOM 753 C CA . PRO A 1 92 ? -7.200 -5.809 8.386 1.00 93.31 92 PRO A CA 1
ATOM 754 C C . PRO A 1 92 ? -7.436 -4.699 7.355 1.00 93.31 92 PRO A C 1
ATOM 756 O O . PRO A 1 92 ? -7.782 -3.568 7.707 1.00 93.31 92 PRO A O 1
ATOM 759 N N . VAL A 1 93 ? -7.192 -5.009 6.081 1.00 94.50 93 VAL A N 1
ATOM 760 C CA . VAL A 1 93 ? -7.407 -4.046 4.997 1.00 94.50 93 VAL A CA 1
ATOM 761 C C . VAL A 1 93 ? -8.911 -3.778 4.829 1.00 94.50 93 VAL A C 1
ATOM 763 O O . VAL A 1 93 ? -9.699 -4.720 4.885 1.00 94.50 93 VAL A O 1
ATOM 766 N N . PRO A 1 94 ? -9.337 -2.525 4.585 1.00 94.38 94 PRO A N 1
ATOM 767 C CA . PRO A 1 94 ? -10.755 -2.149 4.532 1.00 94.38 94 PRO A CA 1
ATOM 768 C C . PRO A 1 94 ? -11.411 -2.473 3.174 1.00 94.38 94 PRO A C 1
ATOM 770 O O . PRO A 1 94 ? -12.225 -1.708 2.660 1.00 94.38 94 PRO A O 1
ATOM 773 N N . PHE A 1 95 ? -10.995 -3.560 2.525 1.00 93.44 95 PHE A N 1
ATOM 774 C CA . PHE A 1 95 ? -11.485 -3.991 1.216 1.00 93.44 95 PHE A CA 1
ATOM 775 C C . PHE A 1 95 ? -11.234 -5.487 1.007 1.00 93.44 95 PHE A C 1
ATOM 777 O O . PHE A 1 95 ? -10.455 -6.107 1.724 1.00 93.44 95 PHE A O 1
ATOM 784 N N . ILE A 1 96 ? -11.867 -6.071 -0.010 1.00 93.12 96 ILE A N 1
ATOM 785 C CA . ILE A 1 96 ? -11.730 -7.494 -0.340 1.00 93.12 96 ILE A CA 1
ATOM 786 C C . ILE A 1 96 ? -10.780 -7.625 -1.538 1.00 93.12 96 ILE A C 1
ATOM 788 O O . ILE A 1 96 ? -11.158 -7.235 -2.644 1.00 93.12 96 ILE A O 1
ATOM 792 N N . PRO A 1 97 ? -9.544 -8.129 -1.356 1.00 92.00 97 PRO A N 1
ATOM 793 C CA . PRO A 1 97 ? -8.552 -8.161 -2.431 1.00 92.00 97 PRO A CA 1
ATOM 794 C C . PRO A 1 97 ? -8.725 -9.345 -3.394 1.00 92.00 97 PRO A C 1
ATOM 796 O O . PRO A 1 97 ? -8.239 -9.292 -4.522 1.00 92.00 97 PRO A O 1
ATOM 799 N N . VAL A 1 98 ? -9.385 -10.424 -2.959 1.00 92.81 98 VAL A N 1
ATOM 800 C CA . VAL A 1 98 ? -9.591 -11.645 -3.747 1.00 92.81 98 VAL A CA 1
ATOM 801 C C . VAL A 1 98 ? -10.882 -12.352 -3.326 1.00 92.81 98 VAL A C 1
ATOM 803 O O . VAL A 1 98 ? -11.267 -12.319 -2.158 1.00 92.81 98 VAL A O 1
ATOM 806 N N . LEU A 1 99 ? -11.548 -12.993 -4.289 1.00 91.00 99 LEU A N 1
ATOM 807 C CA . LEU A 1 99 ? -12.702 -13.865 -4.067 1.00 91.00 99 LEU A CA 1
ATOM 808 C C . LEU A 1 99 ? -12.259 -15.326 -4.220 1.00 91.00 99 LEU A C 1
ATOM 810 O O . LEU A 1 99 ? -12.306 -15.883 -5.314 1.00 91.00 99 LEU A O 1
ATOM 814 N N . ASP A 1 100 ? -11.778 -15.924 -3.133 1.00 90.06 100 ASP A N 1
ATOM 815 C CA . ASP A 1 100 ? -11.329 -17.320 -3.081 1.00 90.06 100 ASP A CA 1
ATOM 816 C C . ASP A 1 100 ? -11.773 -18.010 -1.775 1.00 90.06 100 ASP A C 1
ATOM 818 O O . ASP A 1 100 ? -12.633 -17.504 -1.053 1.00 90.06 100 ASP A O 1
ATOM 822 N N . ALA A 1 101 ? -11.186 -19.166 -1.449 1.00 88.69 101 ALA A N 1
ATOM 823 C CA . ALA A 1 101 ? -11.477 -19.902 -0.215 1.00 88.69 101 ALA A CA 1
ATOM 824 C C . ALA A 1 101 ? -11.232 -19.085 1.075 1.00 88.69 101 ALA A C 1
ATOM 826 O O . ALA A 1 101 ? -11.753 -19.436 2.131 1.00 88.69 101 ALA A O 1
ATOM 827 N N . THR A 1 102 ? -10.470 -17.988 1.006 1.00 86.38 102 THR A N 1
ATOM 828 C CA . THR A 1 102 ? -10.202 -17.070 2.123 1.00 86.38 102 THR A CA 1
ATOM 829 C C . THR A 1 102 ? -11.183 -15.895 2.198 1.00 86.38 102 THR A C 1
ATOM 831 O O . THR A 1 102 ? -11.075 -15.075 3.109 1.00 86.38 102 THR A O 1
ATOM 834 N N . PHE A 1 103 ? -12.174 -15.814 1.300 1.00 88.44 103 PHE A N 1
ATOM 835 C CA . PHE A 1 103 ? -13.164 -14.730 1.247 1.00 88.44 103 PHE A CA 1
ATOM 836 C C . PHE A 1 103 ? -13.845 -14.452 2.592 1.00 88.44 103 PHE A C 1
ATOM 838 O O . PHE A 1 103 ? -13.954 -13.297 2.995 1.00 88.44 103 PHE A O 1
ATOM 845 N N . GLU A 1 104 ? -14.268 -15.493 3.316 1.00 87.75 104 GLU A N 1
ATOM 846 C CA . GLU A 1 104 ? -14.928 -15.331 4.617 1.00 87.75 104 GLU A CA 1
ATOM 847 C C . GLU A 1 104 ? -14.030 -14.600 5.626 1.00 87.75 104 GLU A C 1
ATOM 849 O O . GLU A 1 104 ? -14.510 -13.770 6.398 1.00 87.75 104 GLU A O 1
ATOM 854 N N . VAL A 1 105 ? -12.721 -14.863 5.590 1.00 86.19 105 VAL A N 1
ATOM 855 C CA . VAL A 1 105 ? -11.744 -14.199 6.457 1.00 86.19 105 VAL A CA 1
ATOM 856 C C . VAL A 1 105 ? -11.648 -12.719 6.105 1.00 86.19 105 VAL A C 1
ATOM 858 O O . VAL A 1 105 ? -11.667 -11.889 7.010 1.00 86.19 105 VAL A O 1
ATOM 861 N N . TRP A 1 106 ? -11.596 -12.385 4.813 1.00 87.25 106 TRP A N 1
ATOM 862 C CA . TRP A 1 106 ? -11.583 -10.996 4.349 1.00 87.25 106 TRP A CA 1
ATOM 863 C C . TRP A 1 106 ? -12.863 -10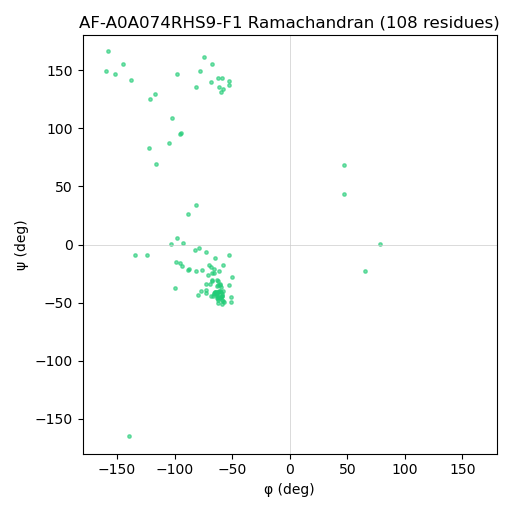.252 4.714 1.00 87.25 106 TRP A C 1
ATOM 865 O O . TRP A 1 106 ? -12.800 -9.121 5.173 1.00 87.25 106 TRP A O 1
ATOM 875 N N . PHE A 1 107 ? -14.016 -10.896 4.554 1.00 87.75 107 PHE A N 1
ATOM 876 C CA . PHE A 1 107 ? -15.309 -10.274 4.807 1.00 87.75 107 PHE A CA 1
ATOM 877 C C . PHE A 1 107 ? -15.594 -10.078 6.301 1.00 87.75 107 PHE A C 1
ATOM 879 O O . PHE A 1 107 ? -16.146 -9.055 6.687 1.00 87.75 107 PHE A O 1
ATOM 886 N N . LYS A 1 108 ? -15.227 -11.046 7.153 1.00 85.38 108 LYS A N 1
ATOM 887 C CA . LYS A 1 108 ? -15.532 -10.998 8.594 1.00 85.38 108 LYS A CA 1
ATOM 888 C C . LYS A 1 108 ? -14.487 -10.271 9.439 1.00 85.38 108 LYS A C 1
ATOM 890 O O . LYS A 1 108 ? -14.805 -9.900 10.565 1.00 85.38 108 LYS A O 1
ATOM 895 N N . LYS A 1 109 ? -13.244 -10.130 8.960 1.00 75.19 109 LYS A N 1
ATOM 896 C CA . LYS A 1 109 ? -12.184 -9.402 9.684 1.00 75.19 109 LYS A CA 1
ATOM 897 C C . LYS A 1 109 ? -12.038 -7.934 9.265 1.00 75.19 109 LYS A C 1
ATOM 899 O O . LYS A 1 109 ? -11.341 -7.224 9.986 1.00 75.19 109 LYS A O 1
ATOM 904 N N . ALA A 1 110 ? -12.601 -7.519 8.127 1.00 58.44 110 ALA A N 1
ATOM 905 C CA . ALA A 1 110 ? -12.529 -6.136 7.641 1.00 58.44 110 ALA A CA 1
ATOM 906 C C . ALA A 1 110 ? -13.286 -5.145 8.539 1.00 58.44 110 ALA A C 1
ATOM 908 O O . ALA A 1 110 ? -14.315 -5.540 9.130 1.00 58.44 110 ALA A O 1
#

Radius of gyration: 14.64 Å; Cα contacts (8 Å, |Δi|>4): 82; chains: 1; bounding box: 39×36×31 Å

Sequence (110 aa):
MVRLMYVEYETRWVDRSLRNLVGDWLRRVEERFAGGDVRRSESVLQSYTELDVPQKLLDEFFSTYPLASEQLLAAEDKASFLAIAQRLGQKPVPFIPVLDATFEVWFKKA

InterPro domains:
  IPR013565 Fatty acid synthase beta subunit AflB /Fas1-like, central domain [PF08354] (1-110)
  IPR050830 Fungal fatty acid synthase [PTHR10982] (1-109)

Mean predicted aligned error: 4.8 Å

Foldseek 3Di:
DCVQQPDVVVLAGPDLLVLVLVVVLLVVLCVVQVPPVVVPDDDLPPDSVCCSNPPVSVVVSCVVRVVSVVDDDDPVSLVVNVPSQPDPPGQHRPDQSDDDPCRVVNVVRD

Secondary structure (DSSP, 8-state):
-HHHHEEGGGTEES-HHHHHHHHHHHHHHHHHHSTT-TTS---S---GGGGGSHHHHHHHHHHH-THHHHSPPPHHHHHHHHHHHT-TTSPPPSS----STTHHHHHHH-